Protein AF-A0A484TKF4-F1 (afdb_monomer_lite)

InterPro domains:
  IPR009241 Toxin HigB-like [PF05973] (2-36)

Foldseek 3Di:
DDWDADPVRDIDDQDDDDCPPPPCVCVPVVVSSVVSVVVVVVVVVVPDDPPDD

Organism: NCBI:txid1297885

Sequence (53 aa):
MFYAFDPRRRAILLIGGDKTGDSRFYRRMIPLADMLYLSHLADLEEKEPDDGC

Radius of gyration: 14.28 Å; chains: 1; bounding box: 30×14×44 Å

Secondary structure (DSSP, 8-state):
-EEEE-TT--EEEEE----TT-TTHHHHHHHHHHHHHHHHHHHHHHT------

pLDDT: mean 89.75, std 13.45, range [39.53, 97.94]

Structure (mmCIF, N/CA/C/O backbone):
data_AF-A0A484TKF4-F1
#
_entry.id   AF-A0A484TKF4-F1
#
loop_
_atom_site.group_PDB
_atom_site.id
_atom_site.type_symbol
_atom_site.label_atom_id
_atom_site.label_alt_id
_atom_site.label_comp_id
_atom_site.label_asym_id
_atom_site.label_entity_id
_atom_site.label_seq_id
_atom_site.pdbx_PDB_ins_code
_atom_site.Cartn_x
_atom_site.Cartn_y
_atom_site.Cartn_z
_atom_site.occupancy
_atom_site.B_iso_or_equiv
_atom_site.auth_seq_id
_atom_site.auth_comp_id
_atom_site.auth_asym_id
_atom_site.auth_atom_id
_atom_site.pdbx_PDB_model_num
ATOM 1 N N . MET A 1 1 ? -8.073 -0.315 2.886 1.00 90.75 1 MET A N 1
ATOM 2 C CA . MET A 1 1 ? -7.633 -0.704 1.531 1.00 90.75 1 MET A CA 1
ATOM 3 C C . MET A 1 1 ? -6.319 -0.002 1.249 1.00 90.75 1 MET A C 1
ATOM 5 O O . MET A 1 1 ? -6.251 1.195 1.499 1.00 90.75 1 MET A O 1
ATOM 9 N N . PHE A 1 2 ? -5.304 -0.738 0.800 1.00 96.69 2 PHE A N 1
ATOM 10 C CA . PHE A 1 2 ? -3.992 -0.220 0.408 1.00 96.69 2 PHE A CA 1
ATOM 11 C C . PHE A 1 2 ? -3.751 -0.535 -1.063 1.00 96.69 2 PHE A C 1
ATOM 13 O O . PHE A 1 2 ? -3.996 -1.660 -1.499 1.00 96.69 2 PHE A O 1
ATOM 20 N N . TYR A 1 3 ? -3.285 0.457 -1.809 1.00 96.69 3 TYR A N 1
ATOM 21 C CA . TYR A 1 3 ? -2.962 0.351 -3.224 1.00 96.69 3 TYR A CA 1
ATOM 22 C C . TYR A 1 3 ? -1.707 1.173 -3.522 1.00 96.69 3 TYR A C 1
ATOM 24 O O . TYR A 1 3 ? -1.390 2.104 -2.780 1.00 96.69 3 TYR A O 1
ATOM 32 N N . ALA A 1 4 ? -1.017 0.830 -4.603 1.00 95.81 4 ALA A N 1
ATOM 33 C CA . ALA A 1 4 ? 0.152 1.548 -5.100 1.00 95.81 4 ALA A CA 1
ATOM 34 C C . ALA A 1 4 ? 0.128 1.599 -6.632 1.00 95.81 4 ALA A C 1
ATOM 36 O O . ALA A 1 4 ? -0.649 0.885 -7.269 1.00 95.81 4 ALA A O 1
ATOM 37 N N . PHE A 1 5 ? 0.969 2.449 -7.213 1.00 94.69 5 PHE A N 1
ATOM 38 C CA . PHE A 1 5 ? 1.247 2.439 -8.646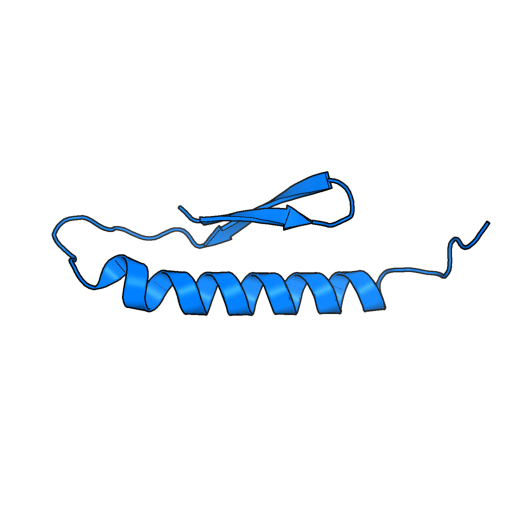 1.00 94.69 5 PHE A CA 1
ATOM 39 C C . PHE A 1 5 ? 2.611 1.801 -8.879 1.00 94.69 5 PHE A C 1
ATOM 41 O O . PHE A 1 5 ? 3.563 2.156 -8.187 1.00 94.69 5 PHE A O 1
ATOM 48 N N . ASP A 1 6 ? 2.704 0.891 -9.844 1.00 92.38 6 ASP A N 1
ATOM 49 C CA . ASP A 1 6 ? 3.996 0.379 -10.302 1.00 92.38 6 ASP A CA 1
ATOM 50 C C . ASP A 1 6 ? 4.732 1.399 -11.202 1.00 92.38 6 ASP A C 1
ATOM 52 O O . ASP A 1 6 ? 4.141 2.392 -11.652 1.00 92.38 6 ASP A O 1
ATOM 56 N N . PRO A 1 7 ? 6.020 1.166 -11.522 1.00 91.50 7 PRO A N 1
ATOM 57 C CA . PRO A 1 7 ? 6.768 1.996 -12.471 1.00 91.50 7 PRO A CA 1
ATOM 58 C C . PRO A 1 7 ? 6.139 2.075 -13.874 1.00 91.50 7 PRO A C 1
ATOM 60 O O . PRO A 1 7 ? 6.332 3.058 -14.591 1.00 91.50 7 PRO A O 1
ATOM 63 N N . ARG A 1 8 ? 5.321 1.084 -14.248 1.00 91.31 8 ARG A N 1
ATOM 64 C CA . ARG A 1 8 ? 4.554 1.025 -15.503 1.00 91.31 8 ARG A CA 1
ATOM 65 C C . ARG A 1 8 ? 3.230 1.809 -15.421 1.00 91.31 8 ARG A C 1
ATOM 67 O O . ARG A 1 8 ? 2.427 1.763 -16.355 1.00 91.31 8 ARG A O 1
ATOM 74 N N . ARG A 1 9 ? 3.019 2.572 -14.338 1.00 92.75 9 ARG A N 1
ATOM 75 C CA . ARG A 1 9 ? 1.855 3.431 -14.053 1.00 92.75 9 ARG A CA 1
ATOM 76 C C . ARG A 1 9 ? 0.532 2.669 -13.935 1.00 92.75 9 ARG A C 1
ATOM 78 O O . ARG A 1 9 ? -0.533 3.235 -14.186 1.00 92.75 9 ARG A O 1
ATOM 85 N N . ARG A 1 10 ? 0.570 1.398 -13.536 1.00 94.31 10 ARG A N 1
ATOM 86 C CA . ARG A 1 10 ? -0.621 0.577 -13.288 1.00 94.31 10 ARG A CA 1
ATOM 87 C C . ARG A 1 10 ? -0.958 0.596 -11.806 1.00 94.31 10 ARG A C 1
ATOM 89 O O . ARG A 1 10 ? -0.084 0.444 -10.958 1.00 94.31 10 ARG A O 1
ATOM 96 N N . ALA A 1 11 ? -2.237 0.791 -11.495 1.00 94.88 11 ALA A N 1
ATOM 97 C CA . ALA A 1 11 ? -2.725 0.710 -10.126 1.00 94.88 11 ALA A CA 1
ATOM 98 C C . ALA A 1 11 ? -2.815 -0.755 -9.687 1.00 94.88 11 ALA A C 1
ATOM 100 O O . ALA A 1 11 ? -3.394 -1.586 -10.389 1.00 94.88 11 ALA A O 1
ATOM 101 N N . ILE A 1 12 ? -2.286 -1.053 -8.505 1.00 94.81 12 ILE A N 1
ATOM 102 C CA . ILE A 1 12 ? -2.262 -2.394 -7.926 1.00 94.81 12 ILE A CA 1
ATOM 103 C C . ILE A 1 12 ? -2.908 -2.340 -6.556 1.00 94.81 12 ILE A C 1
ATOM 105 O O . ILE A 1 12 ? -2.543 -1.532 -5.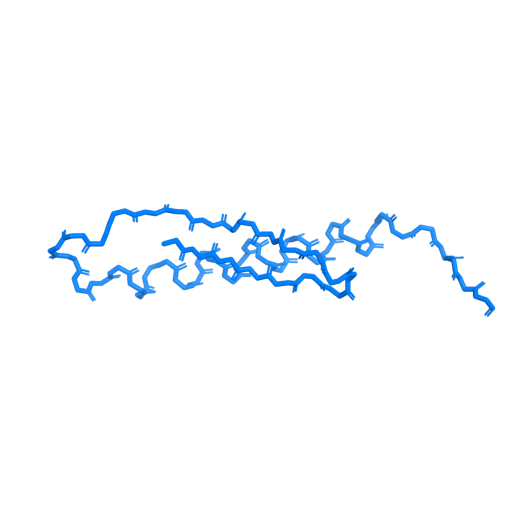699 1.00 94.81 12 ILE A O 1
ATOM 109 N N . LEU A 1 13 ? -3.869 -3.232 -6.347 1.00 96.56 13 LEU A N 1
ATOM 110 C CA . LEU A 1 13 ? -4.448 -3.479 -5.039 1.00 96.56 13 LEU A CA 1
ATOM 111 C C . LEU A 1 13 ? -3.505 -4.388 -4.248 1.00 96.56 13 LEU A C 1
ATOM 113 O O . LEU A 1 13 ? -3.301 -5.535 -4.629 1.00 96.56 13 LEU A O 1
ATOM 117 N N . LEU A 1 14 ? -2.953 -3.875 -3.148 1.00 96.25 14 LEU A N 1
ATOM 118 C CA . LEU A 1 14 ? -2.017 -4.623 -2.310 1.00 96.25 14 LEU A CA 1
ATOM 119 C C . LEU A 1 14 ? -2.776 -5.478 -1.298 1.00 96.25 14 LEU A C 1
ATOM 121 O O . LEU A 1 14 ? -2.701 -6.701 -1.317 1.00 96.25 14 LEU A O 1
ATOM 125 N N . ILE A 1 15 ? -3.533 -4.836 -0.405 1.00 96.38 15 ILE A N 1
ATOM 126 C CA . ILE A 1 15 ? -4.218 -5.540 0.681 1.00 96.38 15 ILE A CA 1
ATOM 127 C C . ILE A 1 15 ? -5.423 -4.756 1.217 1.00 96.38 15 ILE A C 1
ATOM 129 O O . ILE A 1 15 ? -5.430 -3.522 1.320 1.00 96.38 15 ILE A O 1
ATOM 133 N N . GLY A 1 16 ? -6.478 -5.489 1.571 1.00 94.50 16 GLY A N 1
ATOM 134 C CA . GLY A 1 16 ? -7.681 -4.986 2.231 1.00 94.50 16 GLY A CA 1
ATOM 135 C C . GLY A 1 16 ? -7.814 -5.546 3.645 1.00 94.50 16 GLY A C 1
ATOM 136 O O . GLY A 1 16 ? -7.322 -6.627 3.940 1.00 94.50 16 GLY A O 1
ATOM 137 N N . GLY A 1 17 ? -8.477 -4.805 4.527 1.00 93.69 17 GLY A N 1
ATOM 138 C CA . GLY A 1 17 ? -8.756 -5.249 5.888 1.00 93.69 17 GLY A CA 1
ATOM 139 C C . GLY A 1 17 ? -9.774 -4.337 6.558 1.00 93.69 17 GLY A C 1
ATOM 140 O O . GLY A 1 17 ? -9.973 -3.202 6.108 1.00 93.69 17 GLY A O 1
ATOM 141 N N . ASP A 1 18 ? -10.395 -4.837 7.622 1.00 95.38 18 ASP A N 1
ATOM 142 C CA . ASP A 1 18 ? -11.322 -4.071 8.448 1.00 95.38 18 ASP A CA 1
ATOM 143 C C . ASP A 1 18 ? -10.559 -3.285 9.520 1.00 95.38 18 ASP A C 1
ATOM 145 O O . ASP A 1 18 ? -9.781 -3.838 10.297 1.00 95.38 18 ASP A O 1
ATOM 149 N N . LYS A 1 19 ? -10.768 -1.971 9.525 1.00 93.31 19 LYS A N 1
ATOM 150 C CA . LYS A 1 19 ? -10.158 -1.036 10.474 1.00 93.31 19 LYS A CA 1
ATOM 151 C C . LYS A 1 19 ? -11.050 -0.802 11.699 1.00 93.31 19 LYS A C 1
ATOM 153 O O . LYS A 1 19 ? -10.590 -0.205 12.670 1.00 93.31 19 LYS A O 1
ATOM 158 N N . THR A 1 20 ? -12.326 -1.182 11.647 1.00 96.19 20 THR A N 1
ATOM 159 C CA . THR A 1 20 ? -13.349 -0.737 12.601 1.00 96.19 20 THR A CA 1
ATOM 160 C C . THR A 1 20 ? -12.955 -1.075 14.038 1.00 96.19 20 THR A C 1
ATOM 162 O O . THR A 1 20 ? -12.757 -2.232 14.389 1.00 96.19 20 THR A O 1
ATOM 165 N N . GLY A 1 21 ? -12.805 -0.042 14.874 1.00 95.38 21 GLY A N 1
ATOM 166 C CA . GLY A 1 21 ? -12.413 -0.193 16.280 1.00 95.38 21 GLY A CA 1
ATOM 167 C C . GLY A 1 21 ? -10.939 -0.549 16.528 1.00 95.38 21 GLY A C 1
ATOM 168 O O . GLY A 1 21 ? -10.550 -0.710 17.682 1.00 95.38 21 GLY A O 1
ATOM 169 N N . ASP A 1 22 ? -10.098 -0.634 15.493 1.00 95.56 22 ASP A N 1
ATOM 170 C CA . ASP A 1 22 ? -8.721 -1.115 15.611 1.00 95.56 22 ASP A CA 1
ATOM 171 C C . ASP A 1 22 ? -7.680 0.000 15.417 1.00 95.56 22 ASP A C 1
ATOM 173 O O . ASP A 1 22 ? -7.288 0.370 14.305 1.00 95.56 22 ASP A O 1
ATOM 177 N N . SER A 1 23 ? -7.170 0.523 16.533 1.00 94.31 23 SER A N 1
ATOM 178 C CA . SER A 1 23 ? -6.139 1.572 16.545 1.00 94.31 23 SER A CA 1
ATOM 179 C C . SER A 1 23 ? -4.765 1.099 16.053 1.00 94.31 23 SER A C 1
ATOM 181 O O . SER A 1 23 ? -3.925 1.918 15.680 1.00 94.31 23 SER A O 1
ATOM 183 N N . ARG A 1 24 ? -4.520 -0.217 16.014 1.00 96.06 24 ARG A N 1
ATOM 184 C CA . ARG A 1 24 ? -3.262 -0.826 15.553 1.00 96.06 24 ARG A CA 1
ATOM 185 C C . ARG A 1 24 ? -3.348 -1.308 14.108 1.00 96.06 24 ARG A C 1
ATOM 187 O O . ARG A 1 24 ? -2.396 -1.923 13.626 1.00 96.06 24 ARG A O 1
ATOM 194 N N . PHE A 1 25 ? -4.455 -1.039 13.416 1.00 96.38 25 PHE A N 1
ATOM 195 C CA . PHE A 1 25 ? -4.680 -1.438 12.032 1.00 96.38 25 PHE A CA 1
ATOM 196 C C . PHE A 1 25 ? -3.519 -1.013 11.130 1.00 96.38 25 PHE A C 1
ATOM 198 O O . PHE A 1 25 ? -2.824 -1.864 10.587 1.00 96.38 25 PHE A O 1
ATOM 205 N N . TYR A 1 26 ? -3.215 0.285 11.046 1.00 95.56 26 TYR A N 1
ATOM 206 C CA . TYR A 1 26 ? -2.138 0.772 10.173 1.00 95.56 26 TYR A CA 1
ATOM 207 C C . TYR A 1 26 ? -0.760 0.251 10.572 1.00 95.56 26 TYR A C 1
ATOM 209 O O . TYR A 1 26 ? 0.031 -0.093 9.703 1.00 95.56 26 TYR A O 1
ATOM 217 N N . ARG A 1 27 ? -0.496 0.109 11.876 1.00 97.06 27 ARG A N 1
ATOM 218 C CA . ARG A 1 27 ? 0.776 -0.435 12.371 1.00 97.06 27 ARG A CA 1
ATOM 219 C C . ARG A 1 27 ? 1.045 -1.853 11.855 1.00 97.06 27 ARG A C 1
ATOM 221 O O . ARG A 1 27 ? 2.203 -2.217 11.702 1.00 97.06 27 ARG A O 1
ATOM 228 N N . ARG A 1 28 ? -0.002 -2.645 11.603 1.00 96.00 28 ARG A N 1
ATOM 229 C CA . ARG A 1 28 ? 0.112 -3.994 11.024 1.00 96.00 28 ARG A CA 1
ATOM 230 C C . ARG A 1 28 ? 0.001 -3.989 9.505 1.00 96.00 28 ARG A C 1
ATOM 232 O O . ARG A 1 28 ? 0.740 -4.702 8.843 1.00 96.00 28 ARG A O 1
ATOM 239 N N . MET A 1 29 ? -0.910 -3.191 8.958 1.00 97.25 29 MET A N 1
ATOM 240 C CA . MET A 1 29 ? -1.226 -3.223 7.533 1.00 97.25 29 MET A CA 1
ATOM 241 C C . MET A 1 29 ? -0.188 -2.511 6.664 1.00 97.25 29 MET A C 1
ATOM 243 O O . MET A 1 29 ? 0.019 -2.950 5.540 1.00 97.25 29 MET A O 1
ATOM 247 N N . ILE A 1 30 ? 0.475 -1.459 7.166 1.00 96.81 30 ILE A N 1
ATOM 248 C CA . ILE A 1 30 ? 1.518 -0.745 6.409 1.00 96.81 30 ILE A CA 1
ATOM 249 C C . ILE A 1 30 ? 2.704 -1.676 6.100 1.00 96.81 30 ILE A C 1
ATOM 251 O O . ILE A 1 30 ? 2.979 -1.861 4.920 1.00 96.81 30 ILE A O 1
ATOM 255 N N . PRO A 1 31 ? 3.336 -2.362 7.080 1.00 97.94 31 PRO A N 1
ATOM 256 C CA . PRO A 1 31 ? 4.441 -3.275 6.773 1.00 97.94 31 PRO A CA 1
ATOM 257 C C . PRO A 1 31 ? 4.051 -4.417 5.827 1.00 97.94 31 PRO A C 1
ATOM 259 O O . PRO A 1 31 ? 4.851 -4.837 5.000 1.00 97.94 31 PRO A O 1
ATOM 262 N N . LEU A 1 32 ? 2.816 -4.926 5.933 1.00 97.75 32 LEU A N 1
ATOM 263 C CA . LEU A 1 32 ? 2.307 -5.952 5.018 1.00 97.75 32 LEU A CA 1
ATOM 264 C C . LEU A 1 32 ? 2.167 -5.413 3.591 1.00 97.75 32 LEU A C 1
ATOM 266 O O . LEU A 1 32 ? 2.581 -6.080 2.648 1.00 97.75 32 LEU A O 1
ATOM 270 N N . ALA A 1 33 ? 1.602 -4.214 3.433 1.00 97.75 33 ALA A N 1
ATOM 271 C CA . ALA A 1 33 ? 1.482 -3.565 2.133 1.00 97.75 33 ALA A CA 1
ATOM 272 C C . ALA A 1 33 ? 2.863 -3.291 1.512 1.00 97.75 33 ALA A C 1
ATOM 274 O O . ALA A 1 33 ? 3.043 -3.562 0.327 1.00 97.75 33 ALA A O 1
ATOM 275 N N . ASP A 1 34 ? 3.840 -2.847 2.309 1.00 97.69 34 ASP A N 1
ATOM 276 C CA . ASP A 1 34 ? 5.216 -2.621 1.852 1.00 97.69 34 ASP A CA 1
ATOM 277 C C . ASP A 1 34 ? 5.867 -3.916 1.351 1.00 97.69 34 ASP A C 1
ATOM 279 O O . ASP A 1 34 ? 6.421 -3.943 0.254 1.00 97.69 34 ASP A O 1
ATOM 283 N N . MET A 1 35 ? 5.752 -5.018 2.103 1.00 97.94 35 MET A N 1
ATOM 284 C CA . MET A 1 35 ? 6.288 -6.318 1.675 1.00 97.94 35 MET A CA 1
ATOM 285 C C . MET A 1 35 ? 5.646 -6.813 0.374 1.00 97.94 35 MET A C 1
ATOM 287 O O . MET A 1 35 ? 6.347 -7.311 -0.506 1.00 97.94 35 MET A O 1
ATOM 291 N N . LEU A 1 36 ? 4.327 -6.652 0.226 1.00 97.50 36 LEU A N 1
ATOM 292 C CA . LEU A 1 36 ? 3.616 -7.020 -1.002 1.00 97.50 36 LEU A CA 1
ATOM 293 C C . LEU A 1 36 ? 4.064 -6.167 -2.194 1.00 97.50 36 LEU A C 1
ATOM 295 O O . LEU A 1 36 ? 4.209 -6.691 -3.296 1.00 97.50 36 LEU A O 1
ATOM 299 N N . TYR A 1 37 ? 4.315 -4.875 -1.980 1.00 96.75 37 TYR A N 1
ATOM 300 C CA . TYR A 1 37 ? 4.807 -3.993 -3.033 1.00 96.75 37 TYR A CA 1
ATOM 301 C C . TYR A 1 37 ? 6.240 -4.343 -3.454 1.00 96.75 37 TYR A C 1
ATOM 303 O O . TYR A 1 37 ? 6.514 -4.432 -4.646 1.00 96.75 37 TYR A O 1
ATOM 311 N N . LEU A 1 38 ? 7.136 -4.624 -2.503 1.00 96.38 38 LEU A N 1
ATOM 312 C CA . LEU A 1 38 ? 8.499 -5.071 -2.810 1.00 96.38 38 LEU A CA 1
ATOM 313 C C . LEU A 1 38 ? 8.510 -6.396 -3.578 1.00 96.38 38 LEU A C 1
ATOM 315 O O . LEU A 1 38 ? 9.227 -6.521 -4.566 1.00 96.38 38 LEU A O 1
ATOM 319 N N . SER A 1 39 ? 7.678 -7.359 -3.169 1.00 96.00 39 SER A N 1
ATOM 320 C CA . SER A 1 39 ? 7.515 -8.614 -3.909 1.00 96.00 39 SER A CA 1
ATOM 321 C C . SER A 1 39 ? 7.012 -8.363 -5.328 1.00 96.00 39 SER A C 1
ATOM 323 O O . SER A 1 39 ? 7.503 -8.985 -6.260 1.00 96.00 39 SER A O 1
ATOM 325 N N . HIS A 1 40 ? 6.067 -7.436 -5.507 1.00 94.50 40 HIS A N 1
ATOM 326 C CA . HIS A 1 40 ? 5.578 -7.071 -6.831 1.00 94.50 40 HIS A CA 1
ATOM 327 C C . HIS A 1 40 ? 6.674 -6.456 -7.715 1.00 94.50 40 HIS A C 1
ATOM 329 O O . HIS A 1 40 ? 6.731 -6.758 -8.902 1.00 94.50 40 HIS A O 1
ATOM 335 N N . LEU A 1 41 ? 7.544 -5.613 -7.153 1.00 94.12 41 LEU A N 1
ATOM 336 C CA . LEU A 1 41 ? 8.665 -5.026 -7.890 1.00 94.12 41 LEU A CA 1
ATOM 337 C C . LEU A 1 41 ? 9.694 -6.081 -8.317 1.00 94.12 41 LEU A C 1
ATOM 339 O O . LEU A 1 41 ? 10.112 -6.062 -9.469 1.00 94.12 41 LEU A O 1
ATOM 343 N N . ALA A 1 42 ? 10.041 -7.029 -7.441 1.00 93.88 42 ALA A N 1
ATOM 344 C CA . ALA A 1 42 ? 10.935 -8.137 -7.791 1.00 93.88 42 ALA A CA 1
ATOM 345 C C . ALA A 1 42 ? 10.351 -8.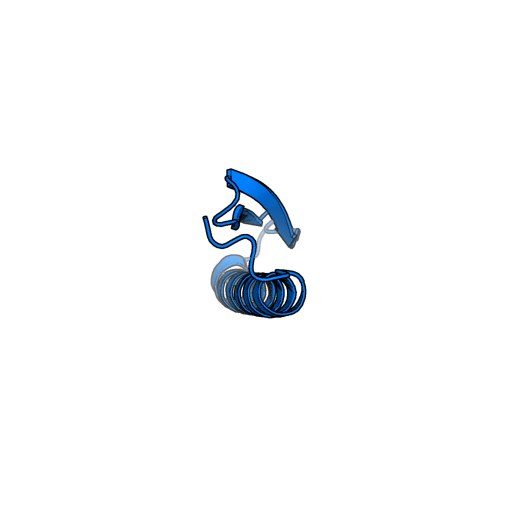996 -8.928 1.00 93.88 42 ALA A C 1
ATOM 347 O O . ALA A 1 42 ? 11.016 -9.286 -9.919 1.00 93.88 42 ALA A O 1
ATOM 348 N N . ASP A 1 43 ? 9.059 -9.312 -8.829 1.00 91.94 43 ASP A N 1
ATOM 349 C CA . ASP A 1 43 ? 8.306 -10.004 -9.872 1.00 91.94 43 ASP A CA 1
ATOM 350 C C . ASP A 1 43 ? 8.269 -9.241 -11.204 1.00 91.94 43 ASP A C 1
ATOM 352 O O . ASP A 1 43 ? 8.131 -9.866 -12.257 1.00 91.94 43 ASP A O 1
ATOM 356 N N . LEU A 1 44 ? 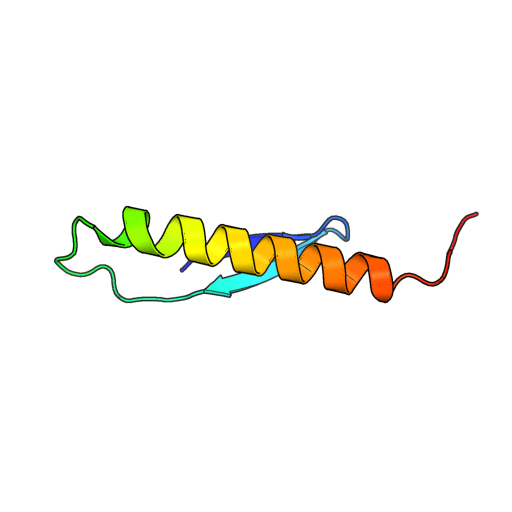8.282 -7.904 -11.170 1.00 89.81 44 LEU A N 1
ATOM 357 C CA . LEU A 1 44 ? 8.341 -7.077 -12.372 1.00 89.81 44 LEU A CA 1
ATOM 358 C C . LEU A 1 44 ? 9.722 -7.154 -13.014 1.00 89.81 44 LEU A C 1
ATOM 360 O O . LEU A 1 44 ? 9.777 -7.379 -14.217 1.00 89.81 44 LEU A O 1
ATOM 364 N N . GLU A 1 45 ? 10.797 -7.033 -12.231 1.00 85.38 45 GLU A N 1
ATOM 365 C CA . GLU A 1 45 ? 12.182 -7.126 -12.716 1.00 85.38 45 GLU A CA 1
ATOM 366 C C . GLU A 1 45 ? 12.467 -8.471 -13.402 1.00 85.38 45 GLU A C 1
ATOM 368 O O . GLU A 1 45 ? 13.089 -8.496 -14.460 1.00 85.38 45 GLU A O 1
ATOM 373 N N . GLU A 1 46 ? 11.952 -9.585 -12.873 1.00 82.06 46 GLU A N 1
ATOM 374 C CA . GLU A 1 46 ? 12.100 -10.909 -13.504 1.00 82.06 46 GLU A CA 1
ATOM 375 C C . GLU A 1 46 ? 11.302 -11.066 -14.810 1.00 82.06 46 GLU A C 1
ATOM 377 O O . GLU A 1 46 ? 11.618 -11.917 -15.645 1.00 82.06 46 GLU A O 1
ATOM 382 N N . LYS A 1 47 ? 10.235 -10.276 -14.983 1.00 72.31 47 LYS A N 1
ATOM 383 C CA . LYS A 1 47 ? 9.323 -10.338 -16.136 1.00 72.31 47 LYS A CA 1
ATOM 384 C C . LYS A 1 47 ? 9.640 -9.296 -17.210 1.00 72.31 47 LYS A C 1
ATOM 386 O O . LYS A 1 47 ? 8.908 -9.245 -18.200 1.00 72.31 47 LYS A O 1
ATOM 391 N N . GLU A 1 48 ? 10.677 -8.479 -17.041 1.00 63.06 48 GLU A N 1
ATOM 392 C CA . GLU A 1 48 ? 11.227 -7.655 -18.121 1.00 63.06 48 GLU A CA 1
ATOM 393 C C . GLU A 1 48 ? 12.158 -8.538 -18.988 1.00 63.06 48 GLU A C 1
ATOM 395 O O . GLU A 1 48 ? 13.251 -8.891 -18.541 1.00 63.06 48 GLU A O 1
ATOM 400 N N . PRO A 1 49 ? 11.805 -8.911 -20.238 1.00 55.16 49 PRO A N 1
ATOM 401 C CA . PRO A 1 49 ? 12.843 -8.957 -21.255 1.00 55.16 49 PRO A CA 1
ATOM 402 C C . PRO A 1 49 ? 13.382 -7.528 -21.393 1.00 55.16 49 PRO A C 1
ATOM 404 O O . PRO A 1 49 ? 12.624 -6.567 -21.279 1.00 55.16 49 PRO A O 1
ATOM 407 N N . ASP A 1 50 ? 14.690 -7.400 -21.579 1.00 56.84 50 ASP A N 1
ATOM 408 C CA . ASP A 1 50 ? 15.379 -6.137 -21.827 1.00 56.84 50 ASP A CA 1
ATOM 409 C C . ASP A 1 50 ? 14.816 -5.487 -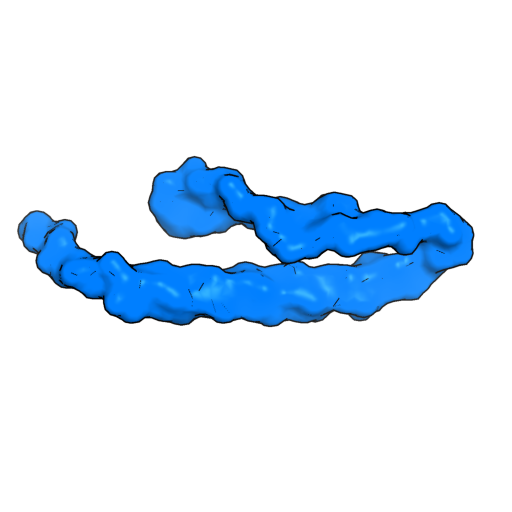23.108 1.00 56.84 50 ASP A C 1
ATOM 411 O O . ASP A 1 50 ? 15.373 -5.627 -24.192 1.00 56.84 50 ASP A O 1
ATOM 415 N N . ASP A 1 51 ? 13.677 -4.799 -23.004 1.00 57.34 51 ASP A N 1
ATOM 416 C CA . ASP A 1 51 ? 13.124 -3.926 -24.042 1.00 57.34 51 ASP A CA 1
ATOM 417 C C . ASP A 1 51 ? 13.870 -2.579 -23.979 1.00 57.34 51 ASP A C 1
ATOM 419 O O . ASP A 1 51 ? 13.288 -1.491 -23.927 1.00 57.34 51 ASP A O 1
ATOM 423 N N . GLY A 1 52 ? 15.201 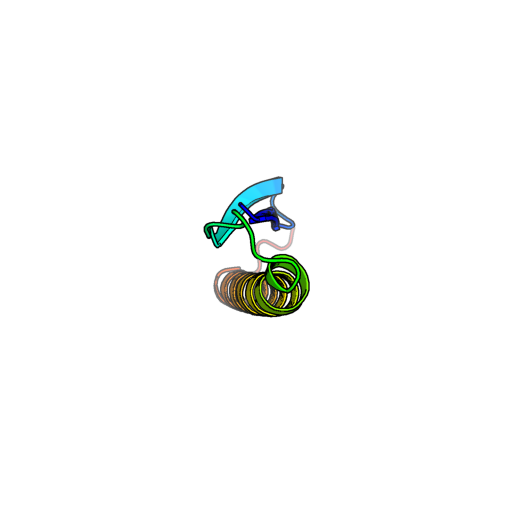-2.663 -23.920 1.00 55.78 52 GLY A N 1
ATOM 424 C CA . GLY A 1 52 ? 16.103 -1.553 -24.147 1.00 55.78 52 GLY A CA 1
ATOM 425 C C . GLY A 1 52 ? 15.976 -1.116 -25.601 1.00 55.78 52 GLY A C 1
ATOM 426 O O . GLY A 1 52 ? 16.195 -1.903 -26.523 1.00 55.78 52 GLY A O 1
ATOM 427 N N . CYS A 1 53 ? 15.592 0.143 -25.803 1.00 39.53 53 CYS A N 1
ATOM 428 C CA . CYS A 1 53 ? 15.855 0.829 -27.063 1.00 39.53 53 CYS A CA 1
ATOM 429 C C . CYS A 1 53 ? 17.353 1.121 -27.196 1.00 39.53 53 CYS A C 1
ATOM 431 O O . CYS A 1 53 ? 17.966 1.508 -26.174 1.00 39.53 53 CYS A O 1
#